Protein AF-A0A1V5JKS8-F1 (afdb_monomer_lite)

pLDDT: mean 87.11, std 12.43, range [48.22, 97.31]

Foldseek 3Di:
DADQQLPDDLVSLLVVLLVCVVVVPPDDDDHDDDPPRDRDPSSVLSSCCSNPHDVVSVVVVPDDPVD

Sequence (67 aa):
MGTSQEGSDEGTIRALALACKMAGADLHHLGDSGYSGMALPENLMAYSVALRGRRHAYRRMATSPRR

Secondary structure (DSSP, 8-state):
----GGGS-HHHHHHHHHHHHHTT-S--------SSSS--HHHHHHHHHHHH-HHHHHHHHHS-TT-

Structure (mmCIF, N/CA/C/O backbone):
data_AF-A0A1V5JKS8-F1
#
_entry.id   AF-A0A1V5JKS8-F1
#
loop_
_atom_site.group_PDB
_atom_site.id
_atom_site.type_symbol
_atom_site.label_atom_id
_atom_site.label_alt_id
_atom_site.label_comp_id
_atom_site.label_asym_id
_atom_site.label_entity_id
_atom_site.label_seq_id
_atom_site.pdbx_PDB_ins_code
_atom_site.Cartn_x
_atom_site.Cartn_y
_atom_site.Cartn_z
_atom_site.occupancy
_atom_site.B_iso_or_equiv
_atom_site.auth_seq_id
_atom_site.auth_comp_id
_atom_site.auth_asym_id
_atom_site.auth_atom_id
_atom_site.pdbx_PDB_model_num
ATOM 1 N N . MET A 1 1 ? 0.408 -11.420 -11.222 1.00 52.66 1 MET A N 1
ATOM 2 C CA . MET A 1 1 ? 0.319 -10.368 -12.269 1.00 52.66 1 MET A CA 1
ATOM 3 C C . MET A 1 1 ? 1.566 -9.541 -12.060 1.00 52.66 1 MET A C 1
ATOM 5 O O . MET A 1 1 ? 1.593 -8.775 -11.107 1.00 52.66 1 MET A O 1
ATOM 9 N N . GLY A 1 2 ? 2.600 -9.770 -12.872 1.00 58.94 2 GLY A N 1
ATOM 10 C CA . GLY A 1 2 ? 3.966 -9.323 -12.586 1.00 58.94 2 GLY A CA 1
ATOM 11 C C . GLY A 1 2 ? 4.320 -8.037 -13.282 1.00 58.94 2 GLY A C 1
ATOM 12 O O . GLY A 1 2 ? 4.758 -8.049 -14.427 1.00 58.94 2 GLY A O 1
ATOM 13 N N . THR A 1 3 ? 4.098 -6.925 -12.594 1.00 70.25 3 THR A N 1
ATOM 14 C CA . THR A 1 3 ? 4.307 -5.577 -13.135 1.00 70.25 3 THR A CA 1
ATOM 15 C C . THR A 1 3 ? 5.395 -4.797 -12.399 1.00 70.25 3 THR A C 1
ATOM 17 O O . THR A 1 3 ? 5.609 -3.632 -12.720 1.00 70.25 3 THR A O 1
ATOM 20 N N . SER A 1 4 ? 6.076 -5.409 -11.418 1.00 76.69 4 SER A N 1
ATOM 21 C CA . SER A 1 4 ? 7.126 -4.780 -10.594 1.00 76.69 4 SER A CA 1
ATOM 22 C C . SER A 1 4 ? 6.711 -3.439 -9.961 1.00 76.69 4 SER A C 1
ATOM 24 O O . SER A 1 4 ? 7.555 -2.603 -9.626 1.00 76.69 4 SER A O 1
ATOM 26 N N . GLN A 1 5 ? 5.401 -3.219 -9.789 1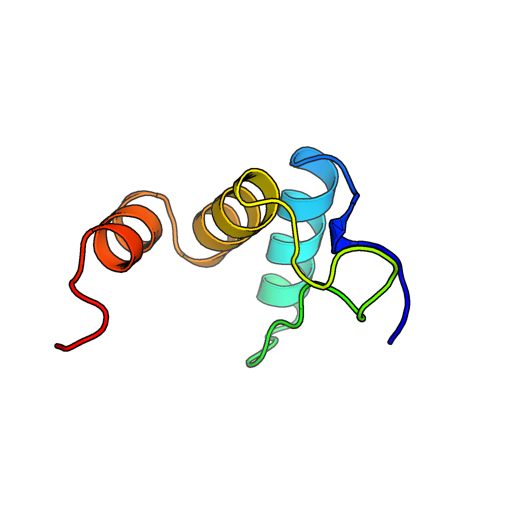.00 83.25 5 GLN A N 1
ATOM 27 C CA . GLN A 1 5 ? 4.832 -1.986 -9.240 1.00 83.25 5 GLN A CA 1
ATOM 28 C C . GLN A 1 5 ? 5.365 -1.702 -7.837 1.00 83.25 5 GLN A C 1
ATOM 30 O O . GLN A 1 5 ? 5.554 -0.546 -7.478 1.00 83.25 5 GLN A O 1
ATOM 35 N N . GLU A 1 6 ? 5.663 -2.744 -7.063 1.00 83.62 6 GLU A N 1
ATOM 36 C CA . GLU A 1 6 ? 6.178 -2.650 -5.701 1.00 83.62 6 GLU A CA 1
ATOM 37 C C . GLU A 1 6 ? 7.506 -1.892 -5.574 1.00 83.62 6 GLU A C 1
ATOM 39 O O . GLU A 1 6 ? 7.793 -1.377 -4.492 1.00 83.62 6 GLU A O 1
ATOM 44 N N . GLY A 1 7 ? 8.287 -1.805 -6.656 1.00 83.00 7 GLY A N 1
ATOM 45 C CA . GLY A 1 7 ? 9.554 -1.072 -6.724 1.00 83.00 7 GLY A CA 1
ATOM 46 C C . GLY A 1 7 ? 9.450 0.315 -7.365 1.00 83.00 7 GLY A C 1
ATOM 47 O O . GLY A 1 7 ? 10.469 0.976 -7.537 1.00 83.00 7 GLY A O 1
ATOM 48 N N . SER A 1 8 ? 8.248 0.754 -7.747 1.00 88.75 8 SER A N 1
ATOM 49 C CA . SER A 1 8 ? 8.039 2.085 -8.331 1.00 88.75 8 SER A CA 1
ATOM 50 C C . SER A 1 8 ? 8.173 3.190 -7.281 1.00 88.75 8 SER A C 1
ATOM 52 O O . SER A 1 8 ? 8.080 2.937 -6.080 1.00 88.75 8 SER A O 1
ATOM 54 N N . ASP A 1 9 ? 8.357 4.433 -7.722 1.00 92.56 9 ASP A N 1
ATOM 55 C CA . ASP A 1 9 ? 8.330 5.590 -6.831 1.00 92.56 9 ASP A CA 1
ATOM 56 C C . ASP A 1 9 ? 6.931 5.808 -6.222 1.00 92.56 9 ASP A C 1
ATOM 58 O O . ASP A 1 9 ? 5.902 5.414 -6.784 1.00 92.56 9 ASP A O 1
ATOM 62 N N . GLU A 1 10 ? 6.868 6.512 -5.091 1.00 94.38 10 GLU A N 1
ATOM 63 C CA . GLU A 1 10 ? 5.602 6.745 -4.396 1.00 94.38 10 GLU A CA 1
ATOM 64 C C . GLU A 1 10 ? 4.555 7.501 -5.239 1.00 94.38 10 GLU A C 1
ATOM 66 O O . GLU A 1 10 ? 3.353 7.368 -5.000 1.00 94.38 10 GLU A O 1
ATOM 71 N N . GLY A 1 11 ? 4.977 8.342 -6.190 1.00 96.44 11 GLY A N 1
ATOM 72 C CA . GLY A 1 11 ? 4.078 9.073 -7.083 1.00 96.44 11 GLY A CA 1
ATOM 73 C C . GLY A 1 11 ? 3.306 8.121 -7.984 1.00 96.44 11 GLY A C 1
ATOM 74 O O . GLY A 1 11 ? 2.072 8.173 -8.024 1.00 96.44 11 GLY A O 1
ATOM 75 N N . THR A 1 12 ? 4.025 7.197 -8.615 1.00 94.50 12 THR A N 1
ATOM 76 C CA . THR A 1 12 ? 3.445 6.111 -9.409 1.00 94.50 12 THR A CA 1
ATOM 77 C C . THR A 1 12 ? 2.505 5.245 -8.564 1.00 94.50 12 THR A C 1
ATOM 79 O O . THR A 1 12 ? 1.365 4.993 -8.958 1.00 94.50 12 THR A O 1
ATOM 82 N N . ILE A 1 13 ? 2.914 4.875 -7.348 1.00 94.38 13 ILE A N 1
ATOM 83 C CA . ILE A 1 13 ? 2.085 4.105 -6.406 1.00 94.38 13 ILE A CA 1
ATOM 84 C C . ILE A 1 13 ? 0.771 4.815 -6.064 1.00 94.38 13 ILE A C 1
ATOM 86 O O . ILE A 1 13 ? -0.294 4.191 -6.060 1.00 94.38 13 ILE A O 1
ATOM 90 N N . ARG A 1 14 ? 0.812 6.127 -5.798 1.00 96.50 14 ARG A N 1
ATOM 91 C CA . ARG A 1 14 ? -0.394 6.922 -5.513 1.00 96.50 14 ARG A CA 1
ATOM 92 C C . ARG A 1 14 ? -1.341 6.953 -6.709 1.00 96.50 14 ARG A C 1
ATOM 94 O O . ARG A 1 14 ? -2.546 6.791 -6.521 1.00 96.50 14 ARG A O 1
ATOM 101 N N . ALA A 1 15 ? -0.810 7.139 -7.916 1.00 96.25 15 ALA A N 1
ATOM 102 C CA . ALA A 1 15 ? -1.610 7.140 -9.137 1.00 96.25 15 ALA A CA 1
ATOM 103 C C . ALA A 1 15 ? -2.313 5.789 -9.349 1.00 96.25 15 ALA A C 1
ATOM 105 O O . ALA A 1 15 ? -3.520 5.759 -9.591 1.00 96.25 15 ALA A O 1
ATOM 106 N N . L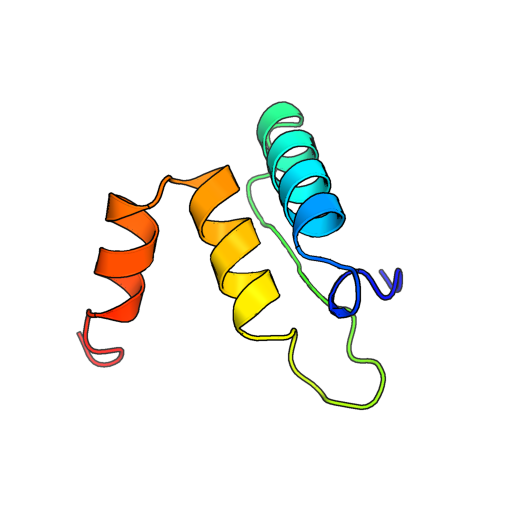EU A 1 16 ? -1.596 4.676 -9.158 1.00 93.88 16 LEU A N 1
ATOM 107 C CA . LEU A 1 16 ? -2.162 3.326 -9.238 1.00 93.88 16 LEU A CA 1
ATOM 108 C C . LEU A 1 16 ? -3.261 3.098 -8.191 1.00 93.88 16 LEU A C 1
ATOM 110 O O . LEU A 1 16 ? -4.337 2.605 -8.523 1.00 93.88 16 LEU A O 1
ATOM 114 N N . ALA A 1 17 ? -3.033 3.504 -6.938 1.00 95.12 17 ALA A N 1
ATOM 115 C CA . ALA A 1 17 ? -4.024 3.374 -5.871 1.00 95.12 17 ALA A CA 1
ATOM 116 C C . ALA A 1 17 ? -5.327 4.125 -6.191 1.00 95.12 17 ALA A C 1
ATOM 118 O O . ALA A 1 17 ? -6.422 3.592 -5.991 1.00 95.12 17 ALA A O 1
ATOM 119 N N . LEU A 1 18 ? -5.218 5.352 -6.712 1.00 96.75 18 LEU A N 1
ATOM 120 C CA . LEU A 1 18 ? -6.372 6.147 -7.133 1.00 96.75 18 LEU A CA 1
ATOM 121 C C . LEU A 1 18 ? -7.080 5.520 -8.338 1.00 96.75 18 LEU A C 1
ATOM 123 O O . LEU A 1 18 ? -8.307 5.462 -8.340 1.00 96.75 18 LEU A O 1
ATOM 127 N N . ALA A 1 19 ? -6.337 5.001 -9.318 1.00 96.00 19 ALA A N 1
ATOM 128 C CA . ALA A 1 19 ? -6.908 4.305 -10.468 1.00 96.00 19 ALA A CA 1
ATOM 129 C C . ALA A 1 19 ? -7.716 3.069 -10.045 1.00 96.00 19 ALA A C 1
ATOM 131 O O . ALA A 1 19 ? -8.883 2.947 -10.414 1.00 96.00 19 ALA A O 1
ATOM 132 N N . CYS A 1 20 ? -7.151 2.203 -9.197 1.00 94.69 20 CYS A N 1
ATOM 133 C CA . CYS A 1 20 ? -7.863 1.038 -8.664 1.00 94.69 20 CYS A CA 1
ATOM 134 C C . CYS A 1 20 ? -9.104 1.444 -7.856 1.00 94.69 20 CYS A C 1
ATOM 136 O O . CYS A 1 20 ? -10.157 0.826 -7.988 1.00 94.69 20 CYS A O 1
ATOM 138 N N . LYS A 1 21 ? -9.004 2.510 -7.050 1.00 94.56 21 LYS A N 1
ATOM 139 C CA . LYS A 1 21 ? -10.137 3.047 -6.285 1.00 94.56 21 LYS A CA 1
ATOM 140 C C . LYS A 1 21 ? -11.268 3.528 -7.194 1.00 94.56 21 LYS A C 1
ATOM 142 O O . LYS A 1 21 ? -12.426 3.240 -6.916 1.00 94.56 21 LYS A O 1
ATOM 147 N N . MET A 1 22 ? -10.943 4.256 -8.263 1.00 96.69 22 MET A N 1
ATOM 148 C CA . MET A 1 22 ? -11.929 4.727 -9.244 1.00 96.69 22 MET A CA 1
ATOM 149 C C . MET A 1 22 ? -12.574 3.571 -10.007 1.00 96.69 22 MET A C 1
ATOM 151 O O . MET A 1 22 ? -13.767 3.620 -10.281 1.00 96.69 22 MET A O 1
ATOM 155 N N . ALA A 1 23 ? -11.805 2.522 -10.305 1.00 96.50 23 ALA A N 1
ATOM 156 C CA . ALA A 1 23 ? -12.308 1.309 -10.940 1.00 96.50 23 ALA A CA 1
ATOM 157 C C . ALA A 1 23 ? -13.213 0.464 -10.022 1.00 96.50 23 ALA A C 1
ATOM 159 O O . ALA A 1 23 ? -13.788 -0.517 -10.483 1.00 96.50 23 ALA A O 1
ATOM 160 N N . GLY A 1 24 ? -13.339 0.823 -8.738 1.00 95.44 24 GLY A N 1
ATOM 161 C CA . GLY A 1 24 ? -14.139 0.075 -7.770 1.00 95.44 24 GLY A CA 1
ATOM 162 C C . GLY A 1 24 ? -13.493 -1.241 -7.338 1.00 95.44 24 GLY A C 1
ATOM 163 O O . GLY A 1 24 ? -14.208 -2.181 -7.017 1.00 95.44 24 GLY A O 1
ATOM 164 N N . ALA A 1 25 ? -12.159 -1.335 -7.349 1.00 94.06 25 ALA A N 1
ATOM 165 C CA . ALA A 1 25 ? -11.467 -2.536 -6.893 1.00 94.06 25 ALA A CA 1
ATOM 166 C C . ALA A 1 25 ? -11.716 -2.795 -5.396 1.00 94.06 25 ALA A C 1
ATOM 168 O O . ALA A 1 25 ? -11.489 -1.920 -4.560 1.00 94.06 25 ALA A O 1
ATOM 169 N N . ASP A 1 26 ? -12.124 -4.019 -5.061 1.00 91.31 26 ASP A N 1
ATOM 170 C CA . ASP A 1 26 ? -12.327 -4.449 -3.670 1.00 91.31 26 ASP A CA 1
ATOM 171 C C . ASP A 1 26 ? -11.044 -4.986 -3.022 1.00 91.31 26 ASP A C 1
ATOM 173 O O . ASP A 1 26 ? -10.837 -4.863 -1.811 1.00 91.31 26 ASP A O 1
ATOM 177 N N . LEU A 1 27 ? -10.165 -5.582 -3.833 1.00 90.31 27 LEU A N 1
ATOM 178 C CA . LEU A 1 27 ? -8.899 -6.159 -3.402 1.00 90.31 27 LEU A CA 1
ATOM 179 C C . LEU A 1 27 ? -7.749 -5.529 -4.180 1.00 90.31 27 LEU A C 1
ATOM 181 O O . LEU A 1 27 ? -7.725 -5.534 -5.409 1.00 90.31 27 LEU A O 1
ATOM 185 N N . HIS A 1 28 ? -6.772 -5.020 -3.438 1.00 90.00 28 HIS A N 1
ATOM 186 C CA . HIS A 1 28 ? -5.588 -4.380 -3.988 1.00 90.00 28 HIS A CA 1
ATOM 187 C C . HIS A 1 28 ? -4.374 -5.266 -3.725 1.00 90.00 28 HIS A C 1
ATOM 189 O O . HIS A 1 28 ? -4.021 -5.513 -2.572 1.00 90.00 28 HIS A O 1
ATOM 195 N N . HIS A 1 29 ? -3.743 -5.739 -4.795 1.00 86.25 29 HIS A N 1
ATOM 196 C CA . HIS A 1 29 ? -2.486 -6.474 -4.729 1.00 86.25 29 HIS A CA 1
ATOM 197 C C . HIS A 1 29 ? -1.353 -5.513 -5.088 1.00 86.25 29 HIS A C 1
ATOM 199 O O . HIS A 1 29 ? -1.371 -4.931 -6.171 1.00 86.25 29 HIS A O 1
ATOM 205 N N . LEU A 1 30 ? -0.383 -5.347 -4.186 1.00 84.62 30 LEU A N 1
ATOM 206 C CA . LEU A 1 30 ? 0.847 -4.611 -4.466 1.00 84.62 30 LEU A CA 1
ATOM 207 C C . LEU A 1 30 ? 2.047 -5.556 -4.369 1.00 84.62 30 LEU A C 1
ATOM 209 O O . LEU A 1 30 ? 2.445 -5.943 -3.272 1.00 84.62 30 LEU A O 1
ATOM 213 N N . GLY A 1 31 ? 2.597 -5.910 -5.528 1.00 76.56 31 GLY A N 1
ATOM 214 C CA . GLY A 1 31 ? 3.730 -6.822 -5.678 1.00 76.56 31 GLY A CA 1
ATOM 215 C C . GLY A 1 31 ? 3.399 -8.087 -6.463 1.00 76.56 31 GLY A C 1
ATOM 216 O O . GLY A 1 31 ? 2.235 -8.411 -6.637 1.00 76.56 31 GLY A O 1
ATOM 217 N N . ASP A 1 32 ? 4.409 -8.793 -6.965 1.00 69.75 32 ASP A N 1
ATOM 218 C CA . ASP A 1 32 ? 4.232 -10.140 -7.555 1.00 69.75 32 ASP A CA 1
ATOM 219 C C . ASP A 1 32 ? 5.336 -11.117 -7.126 1.00 69.75 32 ASP A C 1
ATOM 221 O O . ASP A 1 32 ? 5.482 -12.198 -7.683 1.00 69.75 32 ASP A O 1
ATOM 225 N N . SER A 1 33 ? 6.099 -10.769 -6.085 1.00 56.53 33 SER A N 1
ATOM 226 C CA . SER A 1 33 ? 7.236 -11.558 -5.586 1.00 56.53 33 SER A CA 1
ATOM 227 C C . SER A 1 33 ? 8.423 -11.586 -6.566 1.00 56.53 33 SER A C 1
ATOM 229 O O . SER A 1 33 ? 8.804 -12.637 -7.071 1.00 56.53 33 SER A O 1
ATOM 231 N N . GLY A 1 34 ? 9.060 -10.435 -6.812 1.00 55.97 34 GLY A N 1
ATOM 232 C CA . GLY A 1 34 ? 10.347 -10.354 -7.518 1.00 55.97 34 GLY A CA 1
ATOM 233 C C . GLY A 1 34 ? 11.486 -9.840 -6.628 1.00 55.97 34 GLY A C 1
ATOM 234 O O . GLY A 1 34 ? 11.499 -8.672 -6.264 1.00 55.97 34 GLY A O 1
ATOM 235 N N . TYR A 1 35 ? 12.448 -10.716 -6.309 1.00 48.22 35 TYR A N 1
ATOM 236 C CA . TYR A 1 35 ? 13.743 -10.524 -5.612 1.00 48.22 35 TYR A CA 1
ATOM 237 C C . TYR A 1 35 ? 13.794 -10.166 -4.106 1.00 48.22 35 TYR 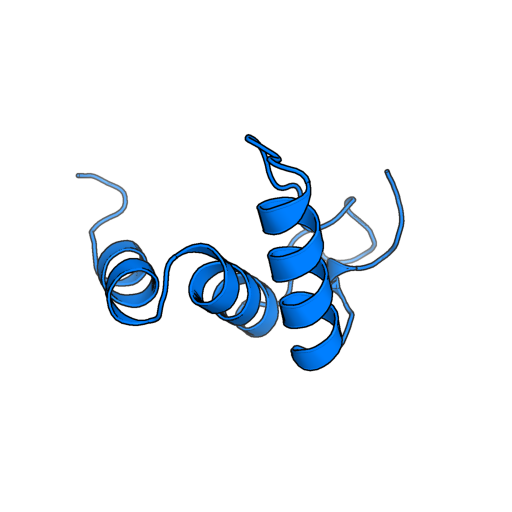A C 1
ATOM 239 O O . TYR A 1 35 ? 14.797 -10.509 -3.481 1.00 48.22 35 TYR A O 1
ATOM 247 N N . SER A 1 36 ? 12.768 -9.573 -3.476 1.00 58.66 36 SER A N 1
ATOM 248 C CA . SER A 1 36 ? 12.830 -9.208 -2.032 1.00 58.66 36 SER A CA 1
ATOM 249 C C . SER A 1 36 ? 11.620 -9.609 -1.173 1.00 58.66 36 SER A C 1
ATOM 251 O O . SER A 1 36 ? 11.646 -9.426 0.043 1.00 58.66 36 SER A O 1
ATOM 253 N N . GLY A 1 37 ? 10.563 -10.168 -1.770 1.00 68.69 37 GLY A N 1
ATOM 254 C CA . GLY A 1 37 ? 9.412 -10.732 -1.045 1.00 68.69 37 GLY A CA 1
ATOM 255 C C . GLY A 1 37 ? 8.503 -9.730 -0.316 1.00 68.69 37 GLY A C 1
ATOM 256 O O . GLY A 1 37 ? 7.523 -10.151 0.295 1.00 68.69 37 GLY A O 1
ATOM 257 N N . MET A 1 38 ? 8.780 -8.423 -0.376 1.00 77.31 38 MET A N 1
ATOM 258 C CA . MET A 1 38 ? 7.934 -7.385 0.218 1.00 77.31 38 MET A CA 1
ATOM 259 C C . MET A 1 38 ? 8.041 -6.072 -0.564 1.00 77.31 38 MET A C 1
ATOM 261 O O . MET A 1 38 ? 9.135 -5.664 -0.955 1.00 77.31 38 MET A O 1
ATOM 265 N N . ALA A 1 39 ? 6.908 -5.390 -0.752 1.00 83.62 39 ALA A N 1
ATOM 266 C CA . ALA A 1 39 ? 6.896 -4.016 -1.241 1.00 83.62 39 ALA A CA 1
ATOM 267 C C . ALA A 1 39 ? 7.590 -3.070 -0.252 1.00 83.62 39 ALA A C 1
ATOM 269 O O . ALA A 1 39 ? 7.520 -3.273 0.961 1.00 83.62 39 ALA A O 1
ATOM 270 N N . LEU A 1 40 ? 8.217 -2.009 -0.766 1.00 86.31 40 LEU A N 1
ATOM 271 C CA . LEU A 1 40 ? 8.845 -0.999 0.085 1.00 86.31 40 LEU A CA 1
ATOM 272 C C . LEU A 1 40 ? 7.818 -0.426 1.089 1.00 86.31 40 LEU A C 1
ATOM 274 O O . LEU A 1 40 ? 6.685 -0.122 0.688 1.00 86.31 40 LEU A O 1
ATOM 278 N N . PRO A 1 41 ? 8.162 -0.271 2.382 1.00 89.44 41 PRO A N 1
ATOM 279 C CA . PRO A 1 41 ? 7.250 0.284 3.385 1.00 89.44 41 PRO A CA 1
ATOM 280 C C . PRO A 1 41 ? 6.657 1.644 2.990 1.00 89.44 41 PRO A C 1
ATOM 282 O O . PRO A 1 41 ? 5.481 1.913 3.245 1.00 89.44 41 PRO A O 1
ATOM 285 N N . GLU A 1 42 ? 7.446 2.476 2.315 1.00 91.88 42 GLU A N 1
ATOM 286 C CA . GLU A 1 42 ? 7.055 3.780 1.781 1.00 91.88 42 GLU A CA 1
ATOM 287 C C . GLU A 1 42 ? 5.930 3.635 0.752 1.00 91.88 42 GLU A C 1
ATOM 289 O O . GLU A 1 42 ? 4.945 4.374 0.787 1.00 91.88 42 GLU A O 1
ATOM 294 N N . ASN A 1 43 ? 6.012 2.611 -0.097 1.00 92.38 43 ASN A N 1
ATOM 295 C CA . ASN A 1 43 ? 5.007 2.311 -1.109 1.00 92.38 43 ASN A CA 1
ATOM 296 C C . ASN A 1 43 ? 3.716 1.782 -0.478 1.00 92.38 43 ASN A C 1
ATOM 298 O O . ASN A 1 43 ? 2.627 2.247 -0.822 1.00 92.38 43 ASN A O 1
ATOM 302 N N . LEU A 1 44 ? 3.809 0.884 0.507 1.00 91.06 44 LEU A N 1
ATOM 303 C CA . LEU A 1 44 ? 2.636 0.424 1.266 1.00 91.06 44 LEU A CA 1
ATOM 304 C C . LEU A 1 44 ? 1.917 1.594 1.949 1.00 91.06 44 LEU A C 1
ATOM 306 O O . LEU A 1 44 ? 0.681 1.673 1.952 1.00 91.06 44 LEU A O 1
ATOM 310 N N . MET A 1 45 ? 2.691 2.527 2.499 1.00 94.81 45 MET A N 1
ATOM 311 C CA . MET A 1 45 ? 2.165 3.709 3.158 1.00 94.81 45 MET A CA 1
ATOM 312 C C . MET A 1 45 ? 1.522 4.684 2.164 1.00 94.81 45 MET A C 1
ATOM 314 O O . MET A 1 45 ? 0.377 5.099 2.364 1.00 94.81 45 MET A O 1
ATOM 318 N N . ALA A 1 46 ? 2.212 5.016 1.070 1.00 96.06 46 ALA A N 1
ATOM 319 C CA . ALA A 1 46 ? 1.700 5.886 0.016 1.00 96.06 46 ALA A CA 1
ATOM 320 C C . ALA A 1 46 ? 0.391 5.341 -0.579 1.00 96.06 46 ALA A C 1
ATOM 322 O O . ALA A 1 46 ? -0.586 6.088 -0.707 1.00 96.06 46 ALA A O 1
ATOM 323 N N . TYR A 1 47 ? 0.332 4.031 -0.845 1.00 95.44 47 TYR A N 1
ATOM 324 C CA . TYR A 1 47 ? -0.870 3.348 -1.327 1.00 95.44 47 TYR A CA 1
ATOM 325 C C . TYR A 1 47 ? -2.022 3.448 -0.314 1.00 95.44 47 TYR A C 1
ATOM 327 O O . TYR A 1 47 ? -3.137 3.853 -0.656 1.00 95.44 47 TYR A O 1
ATOM 335 N N . SER A 1 48 ? -1.749 3.157 0.964 1.00 95.31 48 SER A N 1
ATOM 336 C CA . SER A 1 48 ? -2.743 3.206 2.048 1.00 95.31 48 SER A CA 1
ATOM 337 C C . SER A 1 48 ? -3.331 4.607 2.246 1.00 95.31 48 SER A C 1
ATOM 339 O O . SER A 1 48 ? -4.541 4.766 2.451 1.00 95.31 48 SER A O 1
ATOM 341 N N . VAL A 1 49 ? -2.485 5.639 2.164 1.00 97.31 49 VAL A N 1
ATOM 342 C CA . VAL A 1 49 ? -2.900 7.042 2.274 1.00 97.31 49 VAL A CA 1
ATOM 343 C C . VAL A 1 49 ? -3.760 7.462 1.090 1.00 97.31 49 VAL A C 1
ATOM 345 O O . VAL A 1 49 ? -4.803 8.074 1.311 1.00 97.31 49 VAL A O 1
ATOM 348 N N . ALA A 1 50 ? -3.369 7.130 -0.141 1.00 96.94 50 ALA A N 1
ATOM 349 C CA . ALA A 1 50 ? -4.159 7.460 -1.327 1.00 96.94 50 ALA A CA 1
ATOM 350 C C . ALA A 1 50 ? -5.547 6.795 -1.292 1.00 96.94 50 ALA A C 1
ATOM 352 O O . ALA A 1 50 ? -6.561 7.423 -1.609 1.00 96.94 50 ALA A O 1
ATOM 353 N N . LEU A 1 51 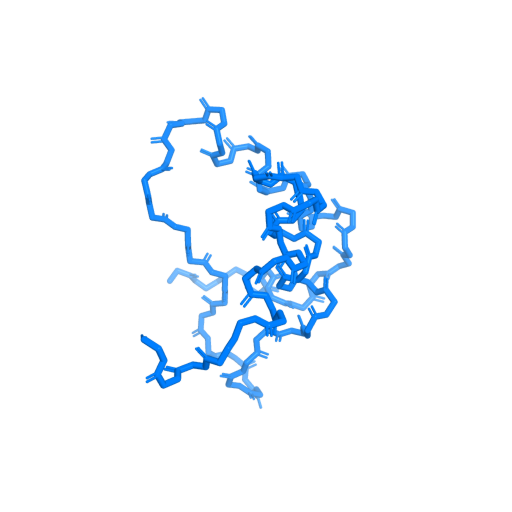? -5.616 5.542 -0.830 1.00 95.50 51 LEU A N 1
ATOM 354 C CA . LEU A 1 51 ? -6.861 4.782 -0.790 1.00 95.50 51 LEU A CA 1
ATOM 355 C C . LEU A 1 51 ? -7.823 5.273 0.309 1.00 95.50 51 LEU A C 1
ATOM 357 O O . LEU A 1 51 ? -9.005 5.521 0.035 1.00 95.50 51 LEU A O 1
ATOM 361 N N . ARG A 1 52 ? -7.338 5.422 1.553 1.00 95.31 52 ARG A N 1
ATOM 362 C CA . ARG A 1 52 ? -8.178 5.605 2.762 1.00 95.31 52 ARG A CA 1
ATOM 363 C C . ARG A 1 52 ? -7.864 6.865 3.581 1.00 95.31 52 ARG A C 1
ATOM 365 O O . ARG A 1 52 ? -8.559 7.142 4.560 1.00 95.31 52 ARG A O 1
ATOM 372 N N . GLY A 1 53 ? -6.845 7.631 3.200 1.00 96.56 53 GLY A N 1
ATOM 373 C CA . GLY A 1 53 ? -6.405 8.845 3.886 1.00 96.56 53 GLY A CA 1
ATOM 374 C C . GLY A 1 53 ? -5.445 8.602 5.059 1.00 96.56 53 GLY A C 1
ATOM 375 O O . GLY A 1 53 ? -5.408 7.532 5.671 1.00 96.56 53 GLY A O 1
ATOM 376 N N . ARG A 1 54 ? -4.687 9.649 5.422 1.00 97.31 54 ARG A N 1
ATOM 377 C CA . ARG A 1 54 ? -3.616 9.607 6.444 1.00 97.31 54 ARG A CA 1
ATOM 378 C C . ARG A 1 54 ? -4.085 9.118 7.8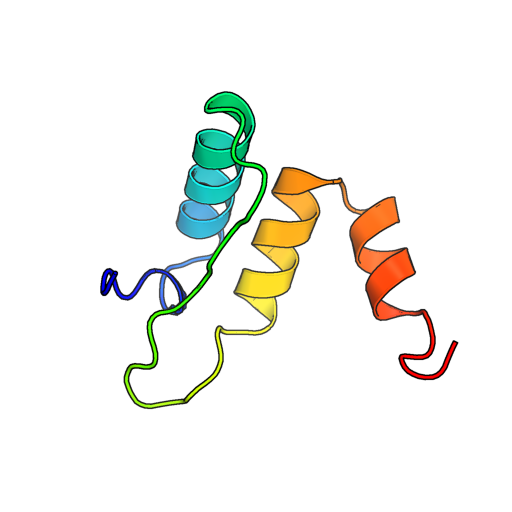11 1.00 97.31 54 ARG A C 1
ATOM 380 O O . ARG A 1 54 ? -3.459 8.244 8.399 1.00 97.31 54 ARG A O 1
ATOM 387 N N . ARG A 1 55 ? -5.209 9.649 8.306 1.00 97.19 55 ARG A N 1
ATOM 388 C CA . ARG A 1 55 ? -5.764 9.273 9.619 1.00 97.19 55 ARG A CA 1
ATOM 389 C C . ARG A 1 55 ? -6.053 7.772 9.705 1.00 97.19 55 ARG A C 1
ATOM 391 O O . ARG A 1 55 ? -5.784 7.162 10.734 1.00 97.19 55 ARG A O 1
ATOM 398 N N . HIS A 1 56 ? -6.608 7.188 8.642 1.00 95.69 56 HIS A N 1
ATOM 399 C CA . HIS A 1 56 ? -6.907 5.758 8.599 1.00 95.69 56 HIS A CA 1
ATOM 400 C C . HIS A 1 56 ? -5.623 4.927 8.551 1.00 95.69 56 HIS A C 1
ATOM 402 O O . HIS A 1 56 ? -5.476 4.010 9.356 1.00 95.69 56 HIS A O 1
ATOM 408 N N . ALA A 1 57 ? -4.696 5.285 7.655 1.00 95.38 57 ALA A N 1
ATOM 409 C CA . ALA A 1 57 ? -3.421 4.591 7.493 1.00 95.38 57 ALA A CA 1
ATOM 410 C C . ALA A 1 57 ? -2.627 4.554 8.809 1.00 95.38 57 ALA A C 1
ATOM 412 O O . ALA A 1 57 ? -2.326 3.476 9.315 1.00 95.38 57 ALA A O 1
ATOM 413 N N . TYR A 1 58 ? -2.404 5.708 9.446 1.00 94.75 58 TYR A N 1
ATOM 414 C CA . TYR A 1 58 ? -1.669 5.763 10.713 1.00 94.75 58 TYR A CA 1
ATOM 415 C C . TYR A 1 58 ? -2.368 5.017 11.842 1.00 94.75 58 TYR A C 1
ATOM 417 O O . TYR A 1 58 ? -1.709 4.339 12.626 1.00 94.75 58 TYR A O 1
ATOM 425 N N . ARG A 1 59 ? -3.703 5.089 11.922 1.00 94.94 59 ARG A N 1
ATOM 426 C CA . ARG A 1 59 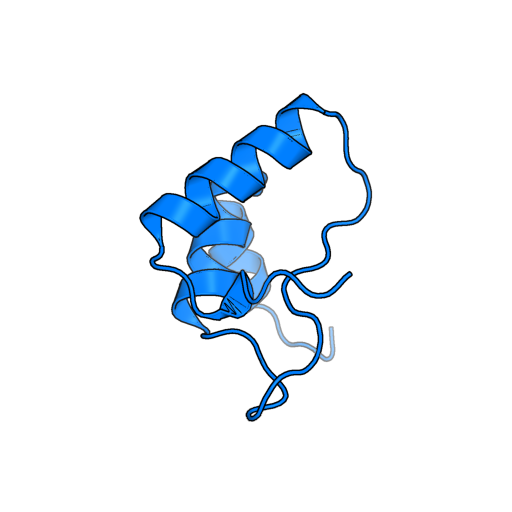? -4.442 4.326 12.931 1.00 94.94 59 ARG A CA 1
ATOM 427 C C . ARG A 1 59 ? -4.231 2.824 12.752 1.00 94.94 59 ARG A C 1
ATOM 429 O O . ARG A 1 59 ? -4.045 2.147 13.750 1.00 94.94 59 ARG A O 1
ATOM 436 N N . ARG A 1 60 ? -4.232 2.316 11.514 1.00 92.06 60 ARG A N 1
ATOM 437 C CA . ARG A 1 60 ? -3.972 0.896 11.218 1.00 92.06 60 ARG A CA 1
ATOM 438 C C . ARG A 1 60 ? -2.532 0.479 11.518 1.00 92.06 60 ARG A C 1
ATOM 440 O O . ARG A 1 60 ? -2.327 -0.638 11.974 1.00 92.06 60 ARG A O 1
ATOM 447 N N . MET A 1 61 ? -1.558 1.360 11.303 1.00 90.44 61 MET A N 1
ATOM 448 C CA . MET A 1 61 ? -0.151 1.083 11.619 1.00 90.44 61 MET A CA 1
ATOM 449 C C . MET A 1 61 ? 0.134 1.103 13.125 1.00 90.44 61 MET A C 1
ATOM 451 O O . MET A 1 61 ? 0.947 0.326 13.607 1.00 90.44 61 MET A O 1
ATOM 455 N N . ALA A 1 62 ? -0.530 1.989 13.870 1.00 93.06 62 ALA A N 1
ATOM 456 C CA . ALA A 1 62 ? -0.340 2.123 15.313 1.00 93.06 62 ALA A CA 1
ATOM 457 C C . ALA A 1 62 ? -1.118 1.075 16.129 1.00 93.06 62 ALA A C 1
ATOM 459 O O . ALA A 1 62 ? -0.865 0.902 17.320 1.00 93.06 62 ALA A O 1
ATOM 460 N N . THR A 1 63 ? -2.100 0.398 15.528 1.00 92.31 63 THR A N 1
ATOM 461 C CA . THR A 1 63 ? -2.838 -0.669 16.209 1.00 92.31 63 THR A CA 1
ATOM 462 C C . THR A 1 63 ? -2.001 -1.933 16.338 1.00 92.31 63 THR A C 1
ATOM 464 O O . THR A 1 63 ? -1.339 -2.344 15.390 1.00 92.31 63 THR A O 1
ATOM 467 N N . SER A 1 64 ? -2.094 -2.587 17.500 1.00 88.44 64 SER A N 1
ATOM 468 C CA . SER A 1 64 ? -1.504 -3.910 17.703 1.00 88.44 64 SER A CA 1
ATOM 469 C C . SER A 1 64 ? -2.033 -4.894 16.651 1.00 88.44 64 SER A C 1
ATOM 471 O O . SER A 1 64 ? -3.253 -4.996 16.495 1.00 88.44 64 SER A O 1
ATOM 473 N N . PRO A 1 65 ? -1.159 -5.670 15.989 1.00 79.94 65 PRO A N 1
ATOM 474 C CA . PRO A 1 65 ? -1.586 -6.735 15.087 1.00 79.94 65 PRO A CA 1
ATOM 475 C C . PRO A 1 65 ? -2.261 -7.906 15.822 1.00 79.94 65 PRO A C 1
ATOM 477 O O . PRO A 1 65 ? -2.816 -8.781 15.172 1.00 79.94 65 PRO A O 1
ATOM 480 N N . ARG A 1 66 ? -2.216 -7.940 17.165 1.00 85.81 66 ARG A N 1
ATOM 481 C CA . ARG A 1 66 ? -2.856 -8.966 18.011 1.00 85.81 66 ARG A CA 1
ATOM 482 C C . ARG A 1 66 ? -4.230 -8.550 18.559 1.00 85.81 66 ARG A C 1
ATOM 484 O O . ARG A 1 66 ? -4.729 -9.212 19.465 1.00 85.81 66 ARG A O 1
ATOM 491 N N . ARG A 1 67 ? -4.774 -7.414 18.113 1.00 70.75 67 ARG A N 1
ATOM 492 C CA . ARG A 1 67 ? -6.101 -6.942 18.529 1.00 70.75 67 ARG A CA 1
ATOM 493 C C . ARG A 1 67 ? -7.212 -7.627 17.742 1.00 70.75 67 ARG A C 1
ATOM 495 O O . ARG A 1 67 ? -6.983 -7.898 16.546 1.00 70.75 67 ARG A O 1
#

Radius of gyration: 12.26 Å; chains: 1; bounding box: 28×21×32 Å